Protein AF-A0A2V9SMD9-F1 (afdb_monomer_lite)

Sequence (164 aa):
MQVSSARNVAMTPPRCPTTEAPGPYFQKEFFHNGYIKSLKQLVHFYNTRDVKEFAFDVTSGHCPAGTIEKVNCWPKPEVPNNIDMTTGNLGLTDQEEDQIVKFLETLTDGFTRPYPNRDTFTGSCTTGGSAKTQGNESLIPTPPLPPCASAVCGVFPFPNPPIE

pLDDT: mean 82.46, std 15.77, range [32.62, 98.44]

Radius of gyration: 18.58 Å; chains: 1; bounding box: 40×51×49 Å

Structure (mmCIF, N/CA/C/O backbone):
data_AF-A0A2V9SMD9-F1
#
_entry.id   AF-A0A2V9SMD9-F1
#
loop_
_atom_site.group_PDB
_atom_site.id
_atom_site.type_symbol
_atom_site.label_atom_id
_atom_site.label_alt_id
_atom_site.label_comp_id
_atom_site.label_asym_id
_atom_site.label_entity_id
_atom_site.label_seq_id
_atom_site.pdbx_PDB_ins_code
_atom_site.Cartn_x
_atom_site.Cartn_y
_atom_site.Cartn_z
_atom_site.occupancy
_atom_site.B_iso_or_equiv
_atom_site.auth_seq_id
_atom_site.auth_comp_id
_atom_site.auth_asym_id
_atom_site.auth_atom_id
_atom_site.pdbx_PDB_model_num
ATOM 1 N N . MET A 1 1 ? 21.088 -5.254 6.967 1.00 36.34 1 MET A N 1
ATOM 2 C CA . MET A 1 1 ? 19.869 -4.631 6.414 1.00 36.34 1 MET A CA 1
ATOM 3 C C . MET A 1 1 ? 18.865 -4.560 7.553 1.00 36.34 1 MET A C 1
ATOM 5 O O . MET A 1 1 ? 18.557 -5.601 8.117 1.00 36.34 1 MET A O 1
ATOM 9 N N . GLN A 1 2 ? 18.479 -3.366 8.002 1.00 32.62 2 GLN A N 1
ATOM 10 C CA . GLN A 1 2 ? 17.516 -3.229 9.095 1.00 32.62 2 GLN A CA 1
ATOM 11 C C . GLN A 1 2 ? 16.135 -3.553 8.522 1.00 32.62 2 GLN A C 1
ATOM 13 O O . GLN A 1 2 ? 15.642 -2.831 7.660 1.00 32.62 2 GLN A O 1
ATOM 18 N N . VAL A 1 3 ? 15.552 -4.680 8.932 1.00 43.53 3 VAL A N 1
ATOM 19 C CA . VAL A 1 3 ? 14.161 -5.002 8.598 1.00 43.53 3 VAL A CA 1
ATOM 20 C C . VAL A 1 3 ? 13.313 -3.871 9.171 1.00 43.53 3 VAL A C 1
ATOM 22 O O . VAL A 1 3 ? 13.443 -3.550 10.354 1.00 43.53 3 VAL A O 1
ATOM 25 N N . SER A 1 4 ? 12.504 -3.217 8.335 1.00 53.28 4 SER A N 1
ATOM 26 C CA . SER A 1 4 ? 11.563 -2.202 8.807 1.00 53.28 4 SER A CA 1
ATOM 27 C C . SER A 1 4 ? 10.628 -2.879 9.807 1.00 53.28 4 SER A C 1
ATOM 29 O O . SER A 1 4 ? 9.820 -3.727 9.433 1.00 53.28 4 SER A O 1
ATOM 31 N N . SER A 1 5 ? 10.800 -2.600 11.099 1.00 61.97 5 SER A N 1
ATOM 32 C CA . SER A 1 5 ? 9.935 -3.172 12.122 1.00 61.97 5 SER A CA 1
ATOM 33 C C . SER A 1 5 ? 8.622 -2.404 12.117 1.00 61.97 5 SER A C 1
ATOM 35 O O . SER A 1 5 ? 8.635 -1.196 12.354 1.00 61.97 5 SER A O 1
ATOM 37 N N . ALA A 1 6 ? 7.496 -3.098 11.956 1.00 71.31 6 ALA A N 1
ATOM 38 C CA . ALA A 1 6 ? 6.158 -2.532 12.138 1.00 71.31 6 ALA A CA 1
ATOM 39 C C . ALA A 1 6 ? 5.822 -2.247 13.625 1.00 71.31 6 ALA A C 1
ATOM 41 O O . ALA A 1 6 ? 4.680 -2.362 14.056 1.00 71.31 6 ALA A O 1
ATOM 42 N N . ARG A 1 7 ? 6.821 -1.867 14.428 1.00 78.88 7 ARG A N 1
ATOM 43 C CA . ARG A 1 7 ? 6.658 -1.403 15.807 1.00 78.88 7 ARG A CA 1
ATOM 44 C C . ARG A 1 7 ? 6.450 0.105 15.801 1.00 78.88 7 ARG A C 1
ATOM 46 O O . ARG A 1 7 ? 7.076 0.803 15.005 1.00 78.88 7 ARG A O 1
ATOM 53 N N . ASN A 1 8 ? 5.619 0.618 16.708 1.00 79.06 8 ASN A N 1
ATOM 54 C CA . ASN A 1 8 ? 5.354 2.055 16.824 1.00 79.06 8 ASN A CA 1
ATOM 55 C C . ASN A 1 8 ? 4.765 2.678 15.543 1.00 79.06 8 ASN A C 1
ATOM 57 O O . ASN A 1 8 ? 4.898 3.878 15.267 1.00 79.06 8 ASN A O 1
ATOM 61 N N . VAL A 1 9 ? 4.072 1.852 14.756 1.00 81.50 9 VAL A N 1
ATOM 62 C CA . VAL A 1 9 ? 3.477 2.239 13.475 1.00 81.50 9 VAL A CA 1
ATOM 63 C C . VAL A 1 9 ? 2.273 3.148 13.627 1.00 81.50 9 VAL A C 1
ATOM 65 O O . VAL A 1 9 ? 2.089 3.984 12.755 1.00 81.50 9 VAL A O 1
ATOM 68 N N . ALA A 1 10 ? 1.571 3.136 14.759 1.00 80.25 10 ALA A N 1
ATOM 69 C CA . ALA A 1 10 ? 0.495 4.088 15.039 1.00 80.25 10 ALA A CA 1
ATOM 70 C C . ALA A 1 10 ? 0.945 5.284 15.902 1.00 80.25 10 ALA A C 1
ATOM 72 O O . ALA A 1 10 ? 0.111 6.012 16.426 1.00 80.25 10 ALA A O 1
ATOM 73 N N . MET A 1 11 ? 2.257 5.539 16.060 1.00 81.25 11 MET A N 1
ATOM 74 C CA . MET A 1 11 ? 2.699 6.800 16.681 1.00 81.25 11 MET A CA 1
ATOM 75 C C . MET A 1 11 ? 2.330 7.978 15.783 1.00 81.25 11 MET A C 1
ATOM 77 O O . MET A 1 11 ? 2.930 8.134 14.715 1.00 81.25 11 MET A O 1
ATOM 81 N N . THR A 1 12 ? 1.390 8.805 16.224 1.00 82.19 12 THR A N 1
ATOM 82 C CA . THR A 1 12 ? 0.925 9.976 15.484 1.00 82.19 12 THR A CA 1
ATOM 83 C C . THR A 1 12 ? 0.818 11.213 16.375 1.00 82.19 12 THR A C 1
ATOM 85 O O . THR A 1 12 ? 0.728 11.103 17.602 1.00 82.19 12 THR A O 1
ATOM 88 N N . PRO A 1 13 ? 0.831 12.421 15.784 1.00 81.25 13 PRO A N 1
ATOM 89 C CA . PRO A 1 13 ? 0.505 13.635 16.516 1.00 81.25 13 PRO A CA 1
ATOM 90 C C . PRO A 1 13 ? -0.940 13.618 17.048 1.00 81.25 13 PRO A C 1
ATOM 92 O O . PRO A 1 13 ? -1.826 13.124 16.353 1.00 81.25 13 PRO A O 1
ATOM 95 N N . PRO A 1 14 ? -1.241 14.267 18.191 1.00 79.25 14 PRO A N 1
ATOM 96 C CA . PRO A 1 14 ? -2.586 14.300 18.781 1.00 79.25 14 PRO A CA 1
ATOM 97 C C . PRO A 1 14 ? -3.687 14.820 17.850 1.00 79.25 14 PRO A C 1
ATOM 99 O O . PRO A 1 14 ? -4.848 14.452 17.994 1.00 79.25 14 PRO A O 1
ATOM 102 N N . ARG A 1 15 ? -3.332 15.685 16.891 1.00 82.19 15 ARG A N 1
ATOM 103 C CA . ARG A 1 15 ? -4.273 16.241 15.908 1.00 82.19 15 ARG A CA 1
ATOM 104 C C . ARG A 1 15 ? -4.697 15.226 14.842 1.00 82.19 15 ARG A C 1
ATOM 106 O O . ARG A 1 15 ? -5.749 15.414 14.243 1.00 82.19 15 ARG A O 1
ATOM 113 N N . CYS A 1 16 ? -3.904 14.176 14.626 1.00 86.75 16 CYS A N 1
ATOM 114 C CA . CYS A 1 16 ? -4.115 13.143 13.616 1.00 86.75 16 CYS A CA 1
ATOM 115 C C . CYS A 1 16 ? -4.097 11.772 14.314 1.00 86.75 16 CYS A C 1
ATOM 117 O O . CYS A 1 16 ? -3.053 11.127 14.368 1.00 86.75 16 CYS A O 1
ATOM 119 N N . PRO A 1 17 ? -5.208 11.329 14.922 1.00 83.44 17 PRO A N 1
ATOM 120 C CA . PRO A 1 17 ? -5.210 10.227 15.892 1.00 83.44 17 PRO A CA 1
ATOM 121 C C . PRO A 1 17 ? -4.933 8.835 15.300 1.00 83.44 17 PRO A C 1
ATOM 123 O O . PRO A 1 17 ? -4.862 7.865 16.045 1.00 83.44 17 PRO A O 1
ATOM 126 N N . THR A 1 18 ? -4.795 8.719 13.981 1.00 87.62 18 THR A N 1
ATOM 127 C CA . THR A 1 18 ? -4.532 7.463 13.274 1.00 87.62 18 THR A CA 1
ATOM 128 C C . THR A 1 18 ? -3.572 7.695 12.106 1.00 87.62 18 THR A C 1
ATOM 130 O O . THR A 1 18 ? -3.375 8.831 11.664 1.00 87.62 18 THR A O 1
ATOM 133 N N . THR A 1 19 ? -2.947 6.626 11.617 1.00 89.25 19 THR A N 1
ATOM 134 C CA . THR A 1 19 ? -2.192 6.615 10.356 1.00 89.25 19 THR A CA 1
ATOM 135 C C . THR A 1 19 ? -3.026 6.172 9.162 1.00 89.25 19 THR A C 1
ATOM 137 O O . THR A 1 19 ? -2.547 6.280 8.037 1.00 89.25 19 THR A O 1
ATOM 140 N N . GLU A 1 20 ? -4.251 5.698 9.389 1.00 91.81 20 GLU A N 1
ATOM 141 C CA . GLU A 1 20 ? -5.115 5.118 8.365 1.00 91.81 20 GLU A CA 1
ATOM 142 C C . GLU A 1 20 ? -6.306 6.042 8.048 1.00 91.81 20 GLU A C 1
ATOM 144 O O . GLU A 1 20 ? -6.996 6.550 8.935 1.00 91.81 20 GLU A O 1
ATOM 149 N N . ALA A 1 21 ? -6.590 6.230 6.760 1.00 92.25 21 ALA A N 1
ATOM 150 C CA . ALA A 1 21 ? -7.862 6.768 6.270 1.00 92.25 21 ALA A CA 1
ATOM 151 C C . ALA A 1 21 ? -9.062 5.890 6.719 1.00 92.25 21 ALA A C 1
ATOM 153 O O . ALA A 1 21 ? -8.885 4.692 6.950 1.00 92.25 21 ALA A O 1
ATOM 154 N N . PRO A 1 22 ? -10.306 6.417 6.810 1.00 89.94 22 PRO A N 1
ATOM 155 C CA . PRO A 1 22 ? -10.807 7.654 6.189 1.00 89.94 22 PRO A CA 1
ATOM 156 C C . PRO A 1 22 ? -10.856 8.897 7.095 1.00 89.94 22 PRO A C 1
ATOM 158 O O . PRO A 1 22 ? -11.161 9.988 6.608 1.00 89.94 22 PRO A O 1
ATOM 161 N N . GLY A 1 23 ? -10.609 8.756 8.402 1.00 87.19 23 GLY A N 1
ATOM 162 C CA . GLY A 1 23 ? -10.555 9.896 9.330 1.00 87.19 23 GLY A CA 1
ATOM 163 C C . GLY A 1 23 ? -9.362 10.822 9.047 1.00 87.19 23 GLY A C 1
ATOM 164 O O . GLY A 1 23 ? -8.563 10.518 8.174 1.00 87.19 23 GLY A O 1
ATOM 165 N N . PRO A 1 24 ? -9.193 11.952 9.754 1.00 89.31 24 PRO A N 1
ATOM 166 C CA . PRO A 1 24 ? -7.960 12.729 9.654 1.00 89.31 24 PRO A CA 1
ATOM 167 C C . PRO A 1 24 ? -6.766 11.883 10.114 1.00 89.31 24 PRO A C 1
ATOM 169 O O . PRO A 1 24 ? -6.722 11.449 11.268 1.00 89.31 24 PRO A O 1
ATOM 172 N N . TYR A 1 25 ? -5.798 11.669 9.227 1.00 90.19 25 TYR A N 1
ATOM 173 C CA . TYR A 1 25 ? -4.678 10.764 9.469 1.00 90.19 25 TYR A CA 1
ATOM 174 C C . TYR A 1 25 ? -3.316 11.433 9.275 1.00 90.19 25 TYR A C 1
ATOM 176 O O . TYR A 1 25 ? -3.159 12.425 8.555 1.00 90.19 25 TYR A O 1
ATOM 184 N N . PHE A 1 26 ? -2.312 10.890 9.960 1.00 89.75 26 PHE A N 1
ATOM 185 C CA . PHE A 1 26 ? -0.913 11.244 9.765 1.00 89.75 26 PHE A CA 1
ATOM 186 C C . PHE A 1 26 ? -0.306 10.310 8.718 1.00 89.75 26 PHE A C 1
ATOM 188 O O . PHE A 1 26 ? -0.139 9.117 8.970 1.00 89.75 26 PHE A O 1
ATOM 195 N N . GLN A 1 27 ? 0.020 10.853 7.545 1.00 89.50 27 GLN A N 1
ATOM 196 C CA . GLN A 1 27 ? 0.587 10.081 6.445 1.00 89.50 27 GLN A CA 1
ATOM 197 C C . GLN A 1 27 ? 1.965 9.522 6.832 1.00 89.50 27 GLN A C 1
ATOM 199 O O . GLN A 1 27 ? 2.941 10.263 6.938 1.00 89.50 27 GLN A O 1
ATOM 204 N N . LYS A 1 28 ? 2.042 8.201 7.020 1.00 87.62 28 LYS A N 1
ATOM 205 C CA . LYS A 1 28 ? 3.307 7.471 7.176 1.00 87.62 28 LYS A CA 1
ATOM 206 C C . LYS A 1 28 ? 3.770 6.862 5.864 1.00 87.62 28 LYS A C 1
ATOM 208 O O . LYS A 1 28 ? 3.005 6.730 4.914 1.00 87.62 28 LYS A O 1
ATOM 213 N N . GLU A 1 29 ? 5.036 6.486 5.829 1.00 88.88 29 GLU A N 1
ATOM 214 C CA . GLU A 1 29 ? 5.651 5.819 4.691 1.00 88.88 29 GLU A CA 1
ATOM 215 C C . GLU A 1 29 ? 6.335 4.544 5.178 1.00 88.88 29 GLU A C 1
ATOM 217 O O . GLU A 1 29 ? 6.985 4.539 6.226 1.00 88.88 29 GLU A O 1
ATOM 222 N N . PHE A 1 30 ? 6.157 3.458 4.431 1.00 89.19 30 PHE A N 1
ATOM 223 C CA . PHE A 1 30 ? 6.674 2.135 4.761 1.00 89.19 30 PHE A CA 1
ATOM 224 C C . PHE A 1 30 ? 7.544 1.585 3.624 1.00 89.19 30 PHE A C 1
ATOM 226 O O . PHE A 1 30 ? 7.521 2.087 2.499 1.00 89.19 30 PHE A O 1
ATOM 233 N N . PHE A 1 31 ? 8.292 0.520 3.932 1.00 89.31 31 PHE A N 1
ATOM 234 C CA . PHE A 1 31 ? 9.422 0.010 3.144 1.00 89.31 31 PHE A CA 1
ATOM 235 C C . PHE A 1 31 ? 10.594 0.994 3.034 1.00 89.31 31 PHE A C 1
ATOM 237 O O . PHE A 1 31 ? 10.540 2.128 3.498 1.00 89.31 31 PHE A O 1
ATOM 244 N N . HIS A 1 32 ? 11.705 0.519 2.469 1.00 87.62 32 HIS A N 1
ATOM 245 C CA . HIS A 1 32 ? 12.965 1.265 2.403 1.00 87.62 32 HIS A CA 1
ATOM 246 C C . HIS A 1 32 ? 12.894 2.509 1.499 1.00 87.62 32 HIS A C 1
ATOM 248 O O . HIS A 1 32 ? 13.728 3.398 1.626 1.00 87.62 32 HIS A O 1
ATOM 254 N N . ASN A 1 33 ? 11.910 2.565 0.599 1.00 88.00 33 ASN A N 1
ATOM 255 C CA . ASN A 1 33 ? 11.700 3.637 -0.374 1.00 88.00 33 ASN A CA 1
ATOM 256 C C . ASN A 1 33 ? 10.417 4.448 -0.112 1.00 88.00 33 ASN A C 1
ATOM 258 O O . ASN A 1 33 ? 10.039 5.276 -0.937 1.00 88.00 33 ASN A O 1
ATOM 262 N N . GLY A 1 34 ? 9.710 4.184 0.993 1.00 89.75 34 GLY A N 1
ATOM 263 C CA . GLY A 1 34 ? 8.468 4.879 1.328 1.00 89.75 34 GLY A CA 1
ATOM 264 C C . GLY A 1 34 ? 7.308 4.630 0.355 1.00 89.75 34 GLY A C 1
ATOM 265 O O . GLY A 1 34 ? 6.348 5.401 0.352 1.00 89.75 34 GLY A O 1
ATOM 266 N N . TYR A 1 35 ? 7.382 3.597 -0.494 1.00 90.75 35 TYR A N 1
ATOM 267 C CA . TYR A 1 35 ? 6.390 3.317 -1.538 1.00 90.75 35 TYR A CA 1
ATOM 268 C C . TYR A 1 35 ? 4.984 3.081 -0.972 1.00 90.75 35 TYR A C 1
ATOM 270 O O . TYR A 1 35 ? 3.989 3.567 -1.518 1.00 90.75 35 TYR A O 1
ATOM 278 N N . ILE A 1 36 ? 4.899 2.368 0.148 1.00 93.19 36 ILE A N 1
ATOM 279 C CA . ILE A 1 36 ? 3.639 2.045 0.814 1.00 93.19 36 ILE A CA 1
ATOM 280 C C . ILE A 1 36 ? 3.254 3.161 1.776 1.00 93.19 36 ILE A C 1
ATOM 282 O O . ILE A 1 36 ? 4.097 3.691 2.498 1.00 93.19 36 ILE A O 1
ATOM 286 N N . LYS A 1 37 ? 1.970 3.516 1.784 1.00 91.88 37 LYS A N 1
ATOM 287 C CA . LYS A 1 37 ? 1.461 4.711 2.459 1.00 91.88 37 LYS A CA 1
ATOM 288 C C . LYS A 1 37 ? 0.471 4.391 3.580 1.00 91.88 37 LYS A C 1
ATOM 290 O O . LYS A 1 37 ? 0.085 5.302 4.301 1.00 91.88 37 LYS A O 1
ATOM 295 N N . SER A 1 38 ? 0.092 3.131 3.770 1.00 93.50 38 SER A N 1
ATOM 296 C CA . SER A 1 38 ? -0.780 2.682 4.861 1.00 93.50 38 SER A CA 1
ATOM 297 C C . SER A 1 38 ? -0.400 1.281 5.339 1.00 93.50 38 SER A C 1
ATOM 299 O O . SER A 1 38 ? 0.213 0.503 4.598 1.00 93.50 38 SER A O 1
ATOM 301 N N . LEU A 1 39 ? -0.780 0.935 6.569 1.00 94.38 39 LEU A N 1
ATOM 302 C CA . LEU A 1 39 ? -0.644 -0.429 7.077 1.00 94.38 39 LEU A CA 1
ATOM 303 C C . LEU A 1 39 ? -1.504 -1.396 6.268 1.00 94.38 39 LEU A C 1
ATOM 305 O O . LEU A 1 39 ? -1.045 -2.501 5.980 1.00 94.38 39 LEU A O 1
ATOM 309 N N . LYS A 1 40 ? -2.698 -0.969 5.832 1.00 96.19 40 LYS A N 1
ATOM 310 C CA . LYS A 1 40 ? -3.545 -1.778 4.946 1.00 96.19 40 LYS A CA 1
ATOM 311 C C . LYS A 1 40 ? -2.806 -2.187 3.674 1.00 96.19 40 LYS A C 1
ATOM 313 O O . LYS A 1 40 ? -2.798 -3.363 3.334 1.00 96.19 40 LYS A O 1
ATOM 318 N N . GLN A 1 41 ? -2.125 -1.257 3.008 1.00 95.75 41 GLN A N 1
ATOM 319 C CA . GLN A 1 41 ? -1.320 -1.562 1.822 1.00 95.75 41 GLN A CA 1
ATOM 320 C C . GLN A 1 41 ? -0.114 -2.460 2.135 1.00 95.75 41 GLN A C 1
ATOM 322 O O . GLN A 1 41 ? 0.232 -3.314 1.324 1.00 95.75 41 GLN A O 1
ATOM 327 N N . LEU A 1 42 ? 0.523 -2.296 3.300 1.00 95.00 42 LEU A N 1
ATOM 328 C CA . LEU A 1 42 ? 1.656 -3.133 3.711 1.00 95.00 42 LEU A CA 1
ATOM 329 C C . LEU A 1 42 ? 1.232 -4.589 3.918 1.00 95.00 42 LEU A C 1
ATOM 331 O O . LEU A 1 42 ? 1.899 -5.500 3.431 1.00 95.00 42 LEU A O 1
ATOM 335 N N . VAL A 1 43 ? 0.1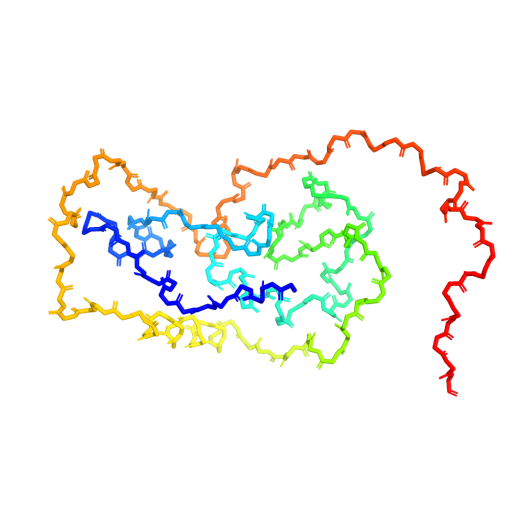21 -4.806 4.624 1.00 96.06 43 VAL A N 1
ATOM 336 C CA . VAL A 1 43 ? -0.448 -6.142 4.839 1.00 96.06 43 VAL A CA 1
ATOM 337 C C . VAL A 1 43 ? -0.915 -6.728 3.507 1.00 96.06 43 VAL A C 1
ATOM 339 O O . VAL A 1 43 ? -0.573 -7.865 3.182 1.00 96.06 43 VAL A O 1
ATOM 342 N N . HIS A 1 44 ? -1.614 -5.927 2.700 1.00 97.62 44 HIS A N 1
ATOM 343 C CA . HIS A 1 44 ? -2.121 -6.345 1.398 1.00 97.62 44 HIS A CA 1
ATOM 344 C C . HIS A 1 44 ? -1.005 -6.748 0.426 1.00 97.62 44 HIS A C 1
ATOM 346 O O . HIS A 1 44 ? -1.162 -7.711 -0.326 1.00 97.62 44 HIS A O 1
ATOM 352 N N . PHE A 1 45 ? 0.147 -6.068 0.475 1.00 96.44 45 PHE A N 1
ATOM 353 C CA . PHE A 1 45 ? 1.332 -6.445 -0.291 1.00 96.44 45 PHE A CA 1
ATOM 354 C C . PHE A 1 45 ? 1.760 -7.875 0.032 1.00 96.44 45 PHE A C 1
ATOM 356 O O . PHE A 1 45 ? 1.809 -8.701 -0.867 1.00 96.44 45 PHE A O 1
ATOM 363 N N . TYR A 1 46 ? 1.995 -8.223 1.299 1.00 96.25 46 TYR A N 1
ATOM 364 C CA . TYR A 1 46 ? 2.363 -9.604 1.633 1.00 96.25 46 TYR A CA 1
ATOM 365 C C . TYR A 1 46 ? 1.245 -10.603 1.322 1.00 96.25 46 TYR A C 1
ATOM 367 O O . TYR A 1 46 ? 1.533 -11.720 0.905 1.00 96.25 46 TYR A O 1
ATOM 375 N N . ASN A 1 47 ? -0.022 -10.209 1.455 1.00 97.81 47 ASN A N 1
ATOM 376 C CA . ASN A 1 47 ? -1.133 -11.087 1.109 1.00 97.81 47 ASN A CA 1
ATOM 377 C C . ASN A 1 47 ? -1.178 -11.425 -0.392 1.00 97.81 47 ASN A C 1
ATOM 379 O O . ASN A 1 47 ? -1.494 -12.557 -0.741 1.00 97.81 47 ASN A O 1
ATOM 383 N N . THR A 1 48 ? -0.836 -10.480 -1.278 1.00 97.25 48 THR A N 1
ATOM 384 C CA . THR A 1 48 ? -1.128 -10.594 -2.722 1.00 97.25 48 THR A CA 1
ATOM 385 C C . THR A 1 48 ? 0.071 -10.475 -3.665 1.00 97.25 48 THR A C 1
ATOM 387 O O . THR A 1 48 ? -0.086 -10.730 -4.854 1.00 97.25 48 THR A O 1
ATOM 390 N N . ARG A 1 49 ? 1.275 -10.139 -3.181 1.00 94.31 49 ARG A N 1
ATOM 391 C CA . ARG A 1 49 ? 2.488 -9.956 -4.010 1.00 94.31 49 ARG A CA 1
ATOM 392 C C . ARG A 1 49 ? 2.766 -11.144 -4.936 1.00 94.31 49 ARG A C 1
ATOM 394 O O . ARG A 1 49 ? 3.141 -10.936 -6.083 1.00 94.31 49 ARG A O 1
ATOM 401 N N . ASP A 1 50 ? 2.552 -12.363 -4.440 1.00 93.44 50 ASP A N 1
ATOM 402 C CA . ASP A 1 50 ? 2.845 -13.610 -5.165 1.00 93.44 50 ASP A CA 1
ATOM 403 C C . ASP A 1 50 ? 1.597 -14.215 -5.843 1.00 93.44 50 ASP A C 1
ATOM 405 O O . ASP A 1 50 ? 1.610 -15.361 -6.296 1.00 93.44 50 ASP A O 1
ATOM 409 N N . VAL A 1 51 ? 0.506 -13.446 -5.928 1.00 96.06 51 VAL A N 1
ATOM 410 C CA . VAL A 1 51 ? -0.710 -13.796 -6.673 1.00 96.06 51 VAL A CA 1
ATOM 411 C C . VAL A 1 51 ? -0.558 -13.285 -8.105 1.00 96.06 51 VAL A C 1
ATOM 413 O O . VAL A 1 51 ? -0.385 -12.086 -8.333 1.00 96.06 51 VAL A O 1
ATOM 416 N N . LYS A 1 52 ? -0.614 -14.191 -9.090 1.00 93.44 52 LYS A N 1
ATOM 417 C CA . LYS A 1 52 ? -0.305 -13.882 -10.501 1.00 93.44 52 LYS A CA 1
ATOM 418 C C . LYS A 1 52 ? -1.180 -12.768 -11.069 1.00 93.44 52 LYS A C 1
ATOM 420 O O . LYS A 1 52 ? -0.705 -11.969 -11.864 1.00 93.44 52 LYS A O 1
ATOM 425 N N . GLU A 1 53 ? -2.433 -12.698 -10.638 1.00 95.62 53 GLU A N 1
ATOM 426 C CA . GLU A 1 53 ? -3.422 -11.711 -11.072 1.00 95.62 53 GLU A CA 1
ATOM 427 C C . GLU A 1 53 ? -3.073 -10.278 -10.641 1.00 95.62 53 GLU A C 1
ATOM 429 O O . GLU A 1 53 ? -3.590 -9.326 -11.220 1.00 95.62 53 GLU A O 1
ATOM 434 N N . PHE A 1 54 ? -2.205 -10.118 -9.639 1.00 96.06 54 PHE A N 1
ATOM 435 C CA . PHE A 1 54 ? -1.796 -8.819 -9.116 1.00 96.06 54 PHE A CA 1
ATOM 436 C C . PHE A 1 54 ? -0.424 -8.385 -9.644 1.00 96.06 54 PHE A C 1
ATOM 438 O O . PHE A 1 54 ? -0.070 -7.221 -9.477 1.00 96.06 54 PHE A O 1
ATOM 445 N N . ALA A 1 55 ? 0.359 -9.275 -10.258 1.00 94.44 55 ALA A N 1
ATOM 446 C CA . ALA A 1 55 ? 1.717 -8.986 -10.712 1.00 94.44 55 ALA A CA 1
ATOM 447 C C . ALA A 1 55 ? 1.736 -8.492 -12.168 1.00 94.44 55 ALA A C 1
ATOM 449 O O . ALA A 1 55 ? 1.296 -9.193 -13.079 1.00 94.44 55 ALA A O 1
ATOM 450 N N . PHE A 1 56 ? 2.302 -7.305 -12.403 1.00 94.62 56 PHE A N 1
ATOM 451 C CA . PHE A 1 56 ? 2.388 -6.695 -13.732 1.00 94.62 56 PHE A CA 1
ATOM 452 C C . PHE A 1 56 ? 3.840 -6.358 -14.096 1.00 94.62 56 PHE A C 1
ATOM 454 O O . PHE A 1 56 ? 4.574 -5.787 -13.290 1.00 94.62 56 PHE A O 1
ATOM 461 N N . ASP A 1 57 ? 4.252 -6.641 -15.339 1.00 92.94 57 ASP A N 1
ATOM 462 C CA . ASP A 1 57 ? 5.562 -6.226 -15.879 1.00 92.94 57 ASP A CA 1
ATOM 463 C C . ASP A 1 57 ? 5.547 -4.746 -16.299 1.00 92.94 57 ASP A C 1
ATOM 465 O O . ASP A 1 57 ? 5.717 -4.376 -17.459 1.00 92.94 57 ASP A O 1
ATOM 469 N N . VAL A 1 58 ? 5.286 -3.883 -15.322 1.00 91.88 58 VAL A N 1
ATOM 470 C CA . VAL A 1 58 ? 5.265 -2.424 -15.455 1.00 91.88 58 VAL A CA 1
ATOM 471 C C . VAL A 1 58 ? 6.077 -1.804 -14.329 1.00 91.88 58 VAL A C 1
ATOM 473 O O . VAL A 1 58 ? 6.365 -2.447 -13.320 1.00 91.88 58 VAL A O 1
ATOM 476 N N . THR A 1 59 ? 6.465 -0.548 -14.498 1.00 91.00 59 THR A N 1
ATOM 477 C CA . THR A 1 59 ? 7.084 0.247 -13.436 1.00 91.00 59 THR A CA 1
ATOM 478 C C . THR A 1 59 ? 6.022 1.029 -12.654 1.00 91.00 59 THR A C 1
ATOM 480 O O . THR A 1 59 ? 4.877 1.155 -13.091 1.00 91.00 59 THR A O 1
ATOM 483 N N . SER A 1 60 ? 6.393 1.553 -11.483 1.00 90.44 60 SER A N 1
ATOM 484 C CA . SER A 1 60 ? 5.519 2.401 -10.656 1.00 90.44 60 SER A CA 1
ATOM 485 C C . SER A 1 60 ? 4.936 3.556 -11.480 1.00 90.44 60 SER A C 1
ATOM 487 O O . SER A 1 60 ? 5.638 4.173 -12.290 1.00 90.44 60 SER A O 1
ATOM 489 N N . GLY A 1 61 ? 3.648 3.836 -11.292 1.00 90.50 61 GLY A N 1
ATOM 490 C CA . GLY A 1 61 ? 2.871 4.829 -12.035 1.00 90.50 61 GLY A CA 1
ATOM 491 C C . GLY A 1 61 ? 2.372 4.377 -13.412 1.00 90.50 61 GLY A C 1
ATOM 492 O O . GLY A 1 61 ? 1.722 5.167 -14.093 1.00 90.50 61 GLY A O 1
ATOM 493 N N . HIS A 1 62 ? 2.651 3.138 -13.834 1.00 92.00 62 HIS A N 1
ATOM 494 C CA . HIS A 1 62 ? 2.309 2.626 -15.171 1.00 92.00 62 HIS A CA 1
ATOM 495 C C . HIS A 1 62 ? 1.395 1.391 -15.137 1.00 92.00 62 HIS A C 1
ATOM 497 O O . HIS A 1 62 ? 1.359 0.611 -16.089 1.00 92.00 62 HIS A O 1
ATOM 503 N N . CYS A 1 63 ? 0.647 1.203 -14.047 1.00 93.44 63 CYS A N 1
ATOM 504 C CA . CYS A 1 63 ? -0.370 0.159 -13.951 1.00 93.44 63 CYS A CA 1
ATOM 505 C C . CYS A 1 63 ? -1.414 0.258 -15.086 1.00 93.44 63 CYS A C 1
ATOM 507 O O . CYS A 1 63 ? -1.808 1.368 -15.459 1.00 93.44 63 CYS A O 1
ATOM 509 N N . PRO A 1 64 ? -1.884 -0.875 -15.651 1.00 95.12 64 PRO A N 1
ATOM 510 C CA . PRO A 1 64 ? -2.843 -0.863 -16.754 1.00 95.12 64 PRO A CA 1
ATOM 511 C C . PRO A 1 64 ? -4.157 -0.155 -16.417 1.00 95.12 64 PRO A C 1
ATOM 513 O O . PRO A 1 64 ? -4.614 -0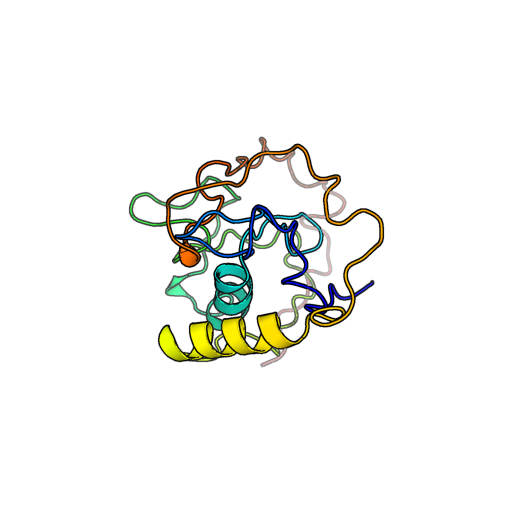.150 -15.270 1.00 95.12 64 PRO A O 1
ATOM 516 N N . ALA A 1 65 ? -4.821 0.381 -17.443 1.00 94.19 65 ALA A N 1
ATOM 517 C CA . ALA A 1 65 ? -6.138 0.989 -17.288 1.00 94.19 65 ALA A CA 1
ATOM 518 C C . ALA A 1 65 ? -7.140 0.001 -16.658 1.00 94.19 65 ALA A C 1
ATOM 520 O O . ALA A 1 65 ? -7.212 -1.162 -17.049 1.00 94.19 65 ALA A O 1
ATOM 521 N N . GLY A 1 66 ? -7.918 0.475 -15.680 1.00 93.12 66 GLY A N 1
ATOM 522 C CA . GLY A 1 66 ? -8.861 -0.353 -14.915 1.00 93.12 66 GLY A CA 1
ATOM 523 C C . GLY A 1 66 ? -8.253 -1.046 -13.691 1.00 93.12 66 GLY A C 1
ATOM 524 O O . GLY A 1 66 ? -8.991 -1.632 -12.900 1.00 93.12 66 GLY A O 1
ATOM 525 N N . THR A 1 67 ? -6.938 -0.938 -13.492 1.00 95.44 67 THR A N 1
ATOM 526 C CA . THR A 1 67 ? -6.269 -1.347 -12.252 1.00 95.44 67 THR A CA 1
ATOM 527 C C . THR A 1 67 ? -5.896 -0.133 -11.404 1.00 95.44 67 THR A C 1
ATOM 529 O O . THR A 1 67 ? -5.854 1.003 -11.877 1.00 95.44 67 THR A O 1
ATOM 532 N N . ILE A 1 68 ? -5.663 -0.378 -10.122 1.00 95.00 68 ILE A N 1
ATOM 533 C CA . ILE A 1 68 ? -5.254 0.592 -9.121 1.00 95.00 68 ILE A CA 1
ATOM 534 C C . ILE A 1 68 ? -3.976 0.046 -8.488 1.00 95.00 68 ILE A C 1
ATOM 536 O O . ILE A 1 68 ? -3.959 -1.031 -7.880 1.00 95.00 68 ILE A O 1
ATOM 540 N N . GLU A 1 69 ? -2.895 0.805 -8.633 1.00 95.00 69 GLU A N 1
ATOM 541 C CA . GLU A 1 69 ? -1.605 0.467 -8.041 1.00 95.00 69 GLU A CA 1
ATOM 542 C C . GLU A 1 69 ? -1.737 0.283 -6.522 1.00 95.00 69 GLU A C 1
ATOM 544 O O . GLU A 1 69 ? -2.483 1.008 -5.861 1.00 95.00 69 GLU A O 1
ATOM 549 N N . LYS A 1 70 ? -1.037 -0.709 -5.965 1.00 94.75 70 LYS A N 1
ATOM 550 C CA . LYS A 1 70 ? -1.098 -1.114 -4.544 1.00 94.75 70 LYS A CA 1
ATOM 551 C C . LYS A 1 70 ? -2.405 -1.756 -4.071 1.00 94.75 70 LYS A C 1
ATOM 553 O O . LYS A 1 70 ? -2.534 -2.073 -2.891 1.00 94.75 70 LYS A O 1
ATOM 558 N N . VAL A 1 71 ? -3.369 -1.948 -4.972 1.00 95.50 71 VAL A N 1
ATOM 559 C CA . VAL A 1 71 ? -4.696 -2.510 -4.665 1.00 95.50 71 VAL A CA 1
ATOM 560 C C . VAL A 1 71 ? -4.971 -3.765 -5.476 1.00 95.50 71 VAL A C 1
ATOM 562 O O . VAL A 1 71 ? -5.457 -4.745 -4.936 1.00 95.50 71 VAL A O 1
ATOM 565 N N . ASN A 1 72 ? -4.731 -3.726 -6.779 1.00 96.56 72 ASN A N 1
ATOM 566 C CA . ASN A 1 72 ? -4.840 -4.893 -7.656 1.00 96.56 72 ASN A CA 1
ATOM 567 C C . ASN A 1 72 ? -3.805 -4.854 -8.785 1.00 96.56 72 ASN A C 1
ATOM 569 O O . ASN A 1 72 ? -3.952 -5.554 -9.777 1.00 96.56 72 ASN A O 1
ATOM 573 N N . CYS A 1 73 ? -2.782 -4.013 -8.633 1.00 96.31 73 CYS A N 1
ATOM 574 C CA . CYS A 1 73 ? -1.623 -3.951 -9.502 1.00 96.31 73 CYS A CA 1
ATOM 575 C C . CYS A 1 73 ? -0.368 -3.696 -8.665 1.00 96.31 73 CYS A C 1
ATOM 577 O O . CYS A 1 73 ? -0.231 -2.655 -8.013 1.00 96.31 73 CYS A O 1
ATOM 579 N N . TRP A 1 74 ? 0.540 -4.663 -8.694 1.00 96.06 74 TRP A N 1
ATOM 580 C CA . TRP A 1 74 ? 1.900 -4.573 -8.196 1.00 96.06 74 TRP A CA 1
ATOM 581 C C . TRP A 1 74 ? 2.843 -4.442 -9.394 1.00 96.06 74 TRP A C 1
ATOM 583 O O . TRP A 1 74 ? 2.922 -5.365 -10.213 1.00 96.06 74 TRP A O 1
ATOM 593 N N . PRO A 1 75 ? 3.553 -3.306 -9.512 1.00 94.25 75 PRO A N 1
ATOM 594 C CA . PRO A 1 75 ? 4.645 -3.162 -10.459 1.00 94.25 75 PRO A CA 1
ATOM 595 C C . PRO A 1 75 ? 5.733 -4.205 -10.210 1.00 94.25 75 PRO A C 1
ATOM 597 O O . PRO A 1 75 ? 5.865 -4.749 -9.108 1.00 94.25 75 PRO A O 1
ATOM 600 N N . LYS A 1 76 ? 6.562 -4.442 -11.223 1.00 92.38 76 LYS A N 1
ATOM 601 C CA . LYS A 1 76 ? 7.67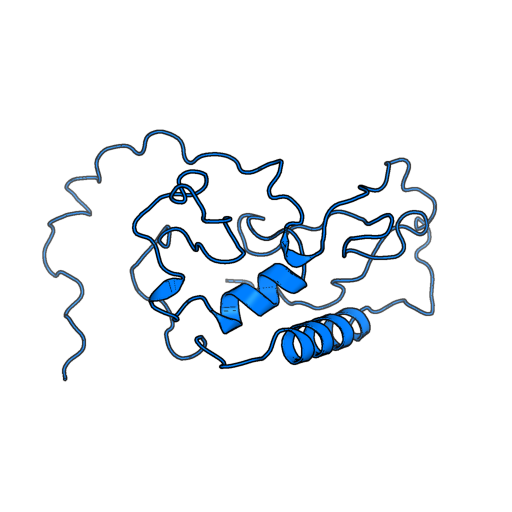9 -5.374 -11.106 1.00 92.38 76 LYS A CA 1
ATOM 602 C C . LYS A 1 76 ? 8.682 -4.919 -10.039 1.00 92.38 76 LYS A C 1
ATOM 604 O O . LYS A 1 76 ? 8.870 -3.714 -9.842 1.00 92.38 76 LYS A O 1
ATOM 609 N N . PRO A 1 77 ? 9.367 -5.861 -9.376 1.00 90.44 77 PRO A N 1
ATOM 610 C CA . PRO A 1 77 ? 10.411 -5.532 -8.417 1.00 90.44 77 PRO A CA 1
ATOM 611 C C . PRO A 1 77 ? 11.549 -4.755 -9.090 1.00 90.44 77 PRO A C 1
ATOM 613 O O . PRO A 1 77 ? 11.946 -5.062 -10.213 1.00 90.44 77 PRO A O 1
ATOM 616 N N . GLU A 1 78 ? 12.110 -3.780 -8.373 1.00 88.06 78 GLU A N 1
ATOM 617 C CA . GLU A 1 78 ? 13.289 -3.028 -8.828 1.00 88.06 78 GLU A CA 1
ATOM 618 C C . GLU A 1 78 ? 14.499 -3.951 -9.029 1.00 88.06 78 GLU A C 1
ATOM 620 O O . GLU A 1 78 ? 15.225 -3.832 -10.015 1.00 88.06 78 GLU A O 1
ATOM 625 N N . VAL A 1 79 ? 14.676 -4.914 -8.118 1.00 85.94 79 VAL A N 1
ATOM 626 C CA . VAL A 1 79 ? 15.719 -5.941 -8.181 1.00 85.94 79 VAL A CA 1
ATOM 627 C C . VAL A 1 79 ? 15.048 -7.318 -8.160 1.00 85.94 79 VAL A C 1
ATOM 629 O O . VAL A 1 79 ? 14.596 -7.752 -7.100 1.00 85.94 79 VAL A O 1
ATOM 632 N N . PRO A 1 80 ? 14.954 -8.019 -9.305 1.00 85.19 80 PRO A N 1
ATOM 633 C CA . PRO A 1 80 ? 14.287 -9.321 -9.385 1.00 85.19 80 PRO A CA 1
ATOM 634 C C . PRO A 1 80 ? 15.123 -10.477 -8.813 1.00 85.19 80 PRO A C 1
ATOM 636 O O . PRO A 1 80 ? 14.613 -11.572 -8.590 1.00 85.19 80 PRO A O 1
ATOM 639 N N . ASN A 1 81 ? 16.421 -10.267 -8.592 1.00 85.19 81 ASN A N 1
ATOM 640 C CA . ASN A 1 81 ? 17.321 -11.286 -8.064 1.00 85.19 81 ASN A CA 1
ATOM 641 C C . ASN A 1 81 ? 17.099 -11.509 -6.560 1.00 85.19 81 ASN A C 1
ATOM 643 O O . ASN A 1 81 ? 16.967 -10.551 -5.803 1.00 85.19 81 ASN A O 1
ATOM 647 N N . ASN A 1 82 ? 17.177 -12.769 -6.118 1.00 86.44 82 ASN A N 1
ATOM 648 C CA . ASN A 1 82 ? 17.148 -13.165 -4.701 1.00 86.44 82 ASN A CA 1
ATOM 649 C C . ASN A 1 82 ? 15.884 -12.729 -3.938 1.00 86.44 82 ASN A C 1
ATOM 651 O O . ASN A 1 82 ? 15.952 -12.445 -2.741 1.00 86.44 82 ASN A O 1
ATOM 655 N N . ILE A 1 83 ? 14.736 -12.668 -4.617 1.00 87.38 83 ILE A N 1
ATOM 656 C CA . ILE A 1 83 ? 13.453 -12.431 -3.951 1.00 87.38 83 ILE A CA 1
ATOM 657 C C . ILE A 1 83 ? 13.121 -13.642 -3.081 1.00 87.38 83 ILE A C 1
ATOM 659 O O . ILE A 1 83 ? 13.128 -14.782 -3.546 1.00 87.38 83 ILE A O 1
ATOM 663 N N . ASP A 1 84 ? 12.821 -13.381 -1.814 1.00 88.94 84 ASP A N 1
ATOM 664 C CA . ASP A 1 84 ? 12.318 -14.396 -0.901 1.00 88.94 84 ASP A CA 1
ATOM 665 C C . ASP A 1 84 ? 10.864 -14.750 -1.240 1.00 88.94 84 ASP A C 1
ATOM 667 O O . ASP A 1 84 ? 9.971 -13.907 -1.129 1.00 88.94 84 ASP A O 1
ATOM 671 N N . MET A 1 85 ? 10.641 -16.009 -1.612 1.00 87.44 85 MET A N 1
ATOM 672 C CA . MET A 1 85 ? 9.328 -16.573 -1.944 1.00 87.44 85 MET A CA 1
ATOM 673 C C . MET A 1 85 ? 8.748 -17.424 -0.802 1.00 87.44 85 MET A C 1
ATOM 675 O O . MET A 1 85 ? 7.776 -18.146 -1.008 1.00 87.44 85 MET A O 1
ATOM 679 N N . THR A 1 86 ? 9.339 -17.384 0.400 1.00 89.31 86 THR A N 1
ATOM 680 C CA . THR A 1 86 ? 8.801 -18.103 1.571 1.00 89.31 86 THR A CA 1
ATOM 681 C C . THR A 1 86 ? 7.601 -17.402 2.213 1.00 89.31 86 THR A C 1
ATOM 683 O O . THR A 1 86 ? 6.845 -18.036 2.945 1.00 89.31 86 THR A O 1
ATOM 686 N N . THR A 1 87 ? 7.408 -16.109 1.935 1.00 88.00 87 THR A N 1
ATOM 687 C CA . THR A 1 87 ? 6.278 -15.303 2.416 1.00 88.00 87 THR A CA 1
ATOM 688 C C . THR A 1 87 ? 5.591 -14.623 1.243 1.00 88.00 87 THR A C 1
ATOM 690 O O . THR A 1 87 ? 6.252 -13.917 0.495 1.00 88.00 87 THR A O 1
ATOM 693 N N . GLY A 1 88 ? 4.273 -14.757 1.133 1.00 91.56 88 GLY A N 1
ATOM 694 C CA . GLY A 1 88 ? 3.481 -14.204 0.036 1.00 91.56 88 GLY A CA 1
ATOM 695 C C . GLY A 1 88 ? 2.226 -15.045 -0.189 1.00 91.56 88 GLY A C 1
ATOM 696 O O . GLY A 1 88 ? 2.158 -16.157 0.330 1.00 91.56 88 GLY A O 1
ATOM 697 N N . ASN A 1 89 ? 1.246 -14.537 -0.947 1.00 95.56 89 ASN A N 1
ATOM 698 C CA . ASN A 1 89 ? 0.018 -15.274 -1.293 1.00 95.56 89 ASN A CA 1
ATOM 699 C C . ASN A 1 89 ? -0.641 -15.932 -0.061 1.00 95.56 89 ASN A C 1
ATOM 701 O O . ASN A 1 89 ? -0.794 -17.151 0.021 1.00 95.56 89 ASN A O 1
ATOM 705 N N . LEU A 1 90 ? -0.961 -15.114 0.943 1.00 96.00 90 LEU A N 1
ATOM 706 C CA . LEU A 1 90 ? -1.365 -15.599 2.268 1.00 96.00 90 LEU A CA 1
ATOM 707 C C . LEU A 1 90 ? -2.829 -16.065 2.321 1.00 96.00 90 LEU A C 1
ATOM 709 O O . LEU A 1 90 ? -3.234 -16.680 3.304 1.00 96.00 90 LEU A O 1
ATOM 713 N N . GLY A 1 91 ? -3.623 -15.780 1.282 1.00 96.25 91 GLY A N 1
ATOM 714 C CA . GLY A 1 91 ? -5.029 -16.183 1.194 1.00 96.25 91 GLY A CA 1
ATOM 715 C C . GLY A 1 91 ? -5.951 -15.472 2.187 1.00 96.25 91 GLY A C 1
ATOM 716 O O . GLY A 1 91 ? -7.044 -15.965 2.453 1.00 96.25 91 GLY A O 1
ATOM 717 N N . LEU A 1 92 ? -5.522 -14.333 2.737 1.00 97.94 92 LEU A N 1
ATOM 718 C CA . LEU A 1 92 ? -6.298 -13.570 3.709 1.00 97.94 92 LEU A CA 1
ATOM 719 C C . LEU A 1 92 ? -7.457 -12.850 3.026 1.00 97.94 92 LEU A C 1
ATOM 721 O O . LEU A 1 92 ? -7.317 -12.269 1.944 1.00 97.94 92 LEU A O 1
ATOM 725 N N . THR A 1 93 ? -8.593 -12.834 3.707 1.00 98.06 93 THR A N 1
ATOM 726 C CA . THR A 1 93 ? -9.731 -11.983 3.374 1.00 98.06 93 THR A CA 1
ATOM 727 C C . THR A 1 93 ? -9.455 -10.523 3.743 1.00 98.06 93 THR A C 1
ATOM 729 O O . THR A 1 93 ? -8.626 -10.221 4.601 1.00 98.06 93 THR A O 1
ATOM 732 N N . ASP A 1 94 ? -10.205 -9.594 3.144 1.00 96.81 94 ASP A N 1
ATOM 733 C CA . ASP A 1 94 ? -10.111 -8.159 3.459 1.00 96.81 94 ASP A CA 1
ATOM 734 C C . ASP A 1 94 ? -10.320 -7.879 4.962 1.00 96.81 94 ASP A C 1
ATOM 736 O O . ASP A 1 94 ? -9.626 -7.050 5.549 1.00 96.81 94 ASP A O 1
ATOM 740 N N . GLN A 1 95 ? -11.209 -8.647 5.604 1.00 97.94 95 GLN A N 1
ATOM 741 C CA . GLN A 1 95 ? -11.473 -8.564 7.039 1.00 97.94 95 GLN A CA 1
ATOM 742 C C . GLN A 1 95 ? -10.285 -9.036 7.891 1.00 97.94 95 GLN A C 1
ATOM 744 O O . GLN A 1 95 ? -9.995 -8.425 8.920 1.00 97.94 95 GLN A O 1
ATOM 749 N N . GLU A 1 96 ? -9.607 -10.116 7.503 1.00 98.44 96 GLU A N 1
ATOM 750 C CA . GLU A 1 96 ? -8.428 -10.616 8.223 1.00 98.44 96 GLU A CA 1
ATOM 751 C C . GLU A 1 96 ? -7.247 -9.655 8.086 1.00 98.44 96 GLU A C 1
ATOM 753 O O . GLU A 1 96 ? -6.543 -9.397 9.063 1.00 98.44 96 GLU A O 1
ATOM 758 N N . GLU A 1 97 ? -7.068 -9.046 6.910 1.00 97.94 97 GLU A N 1
ATOM 759 C CA . GLU A 1 97 ? -6.090 -7.971 6.740 1.00 97.94 97 GLU A CA 1
ATOM 760 C C . GLU A 1 97 ? -6.373 -6.807 7.703 1.00 97.94 97 GLU A C 1
ATOM 762 O O . GLU A 1 97 ? -5.463 -6.338 8.386 1.00 97.94 97 GLU A O 1
ATOM 767 N N . ASP A 1 98 ? -7.633 -6.377 7.826 1.00 96.56 98 ASP A N 1
ATOM 768 C CA . ASP A 1 98 ? -8.026 -5.305 8.749 1.00 96.56 98 ASP A CA 1
ATOM 769 C C . ASP A 1 98 ? -7.798 -5.687 10.221 1.00 96.56 98 ASP A C 1
ATOM 771 O O . ASP A 1 98 ? -7.458 -4.837 11.050 1.00 96.56 98 ASP A O 1
ATOM 775 N N . GLN A 1 99 ? -7.963 -6.965 10.575 1.00 97.69 99 GLN A N 1
ATOM 776 C CA . GLN A 1 99 ? -7.642 -7.469 11.912 1.00 97.69 99 GLN A CA 1
ATOM 777 C C . GLN A 1 99 ? -6.136 -7.414 12.194 1.00 97.69 99 GLN A C 1
ATOM 779 O O . GLN A 1 99 ? -5.744 -7.023 13.296 1.00 97.69 99 GLN A O 1
ATOM 784 N N . ILE A 1 100 ? -5.293 -7.741 11.210 1.00 95.75 100 ILE A N 1
ATOM 785 C CA . ILE A 1 100 ? -3.835 -7.601 11.326 1.00 95.75 100 ILE A CA 1
ATOM 786 C C . ILE A 1 100 ? -3.453 -6.128 11.467 1.00 95.75 100 ILE A C 1
ATOM 788 O O . ILE A 1 100 ? -2.649 -5.803 12.338 1.00 95.75 100 ILE A O 1
ATOM 792 N N . VAL A 1 101 ? -4.045 -5.229 10.674 1.00 94.19 101 VAL A N 1
ATOM 793 C CA . VAL A 1 101 ? -3.811 -3.779 10.798 1.00 94.19 101 VAL A CA 1
ATOM 794 C C . VAL A 1 101 ? -4.120 -3.313 12.220 1.00 94.19 101 VAL A C 1
ATOM 796 O O . VAL A 1 101 ? -3.246 -2.744 12.872 1.00 94.19 101 VAL A O 1
ATOM 799 N N . LYS A 1 102 ? -5.301 -3.652 12.754 1.00 92.88 102 LYS A N 1
ATOM 800 C CA . LYS A 1 102 ? -5.674 -3.324 14.140 1.00 92.88 102 LYS A CA 1
ATOM 801 C C . LYS A 1 102 ? -4.689 -3.890 15.156 1.00 92.88 102 LYS A C 1
ATOM 803 O O . LYS A 1 102 ? -4.335 -3.202 16.108 1.00 92.88 102 LYS A O 1
ATOM 808 N N . PHE A 1 103 ? -4.233 -5.129 14.968 1.00 92.94 103 PHE A N 1
ATOM 809 C CA . PHE A 1 103 ? -3.221 -5.728 15.834 1.00 92.94 103 PHE A CA 1
ATOM 810 C C . PHE A 1 103 ? -1.903 -4.939 15.796 1.00 92.94 103 PHE A C 1
ATOM 812 O O . PHE A 1 103 ? -1.365 -4.612 16.853 1.00 92.94 103 PHE A O 1
ATOM 819 N N . LEU A 1 104 ? -1.408 -4.575 14.609 1.00 91.88 104 LEU A N 1
ATOM 820 C CA . LEU A 1 104 ? -0.179 -3.791 14.443 1.00 91.88 104 LEU A CA 1
AT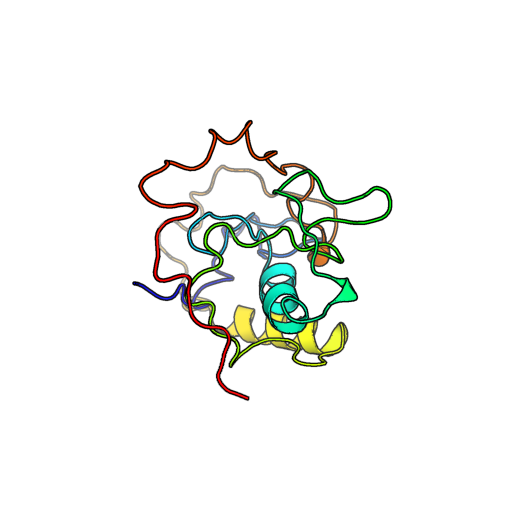OM 821 C C . LEU A 1 104 ? -0.278 -2.404 15.089 1.00 91.88 104 LEU A C 1
ATOM 823 O O . LEU A 1 104 ? 0.688 -1.942 15.697 1.00 91.88 104 LEU A O 1
ATOM 827 N N . GLU A 1 105 ? -1.444 -1.758 15.028 1.00 87.81 105 GLU A N 1
ATOM 828 C CA . GLU A 1 105 ? -1.681 -0.481 15.710 1.00 87.81 105 GLU A CA 1
ATOM 829 C C . GLU A 1 105 ? -1.501 -0.599 17.234 1.00 87.81 105 GLU A C 1
ATOM 831 O O . GLU A 1 105 ? -0.969 0.325 17.859 1.00 87.81 105 GLU A O 1
ATOM 836 N N . THR A 1 106 ? -1.835 -1.755 17.830 1.00 87.25 106 THR A N 1
ATOM 837 C CA . THR A 1 106 ? -1.629 -2.005 19.272 1.00 87.25 106 THR A CA 1
ATOM 838 C C . THR A 1 106 ? -0.159 -2.099 19.685 1.00 87.25 106 THR A C 1
ATOM 840 O O . THR A 1 106 ? 0.156 -1.905 20.858 1.00 87.25 106 THR A O 1
ATOM 843 N N . LEU A 1 107 ? 0.763 -2.325 18.741 1.00 88.56 107 LEU A N 1
ATOM 844 C CA . LEU A 1 107 ? 2.211 -2.414 18.986 1.00 88.56 107 LEU A CA 1
ATOM 845 C C . LEU A 1 107 ? 2.883 -1.032 19.078 1.00 88.56 107 LEU A C 1
ATOM 847 O O . LEU A 1 107 ? 4.073 -0.874 18.777 1.00 88.56 107 LEU A O 1
ATOM 851 N N . THR A 1 108 ? 2.104 -0.019 19.451 1.00 81.31 108 THR A N 1
ATOM 852 C CA . THR A 1 108 ? 2.544 1.361 19.614 1.00 81.31 108 THR A CA 1
ATOM 853 C C . THR A 1 108 ? 2.759 1.664 21.089 1.00 81.31 108 THR A C 1
ATOM 855 O O . THR A 1 108 ? 1.820 1.830 21.869 1.00 81.31 108 THR A O 1
ATOM 858 N N . ASP A 1 109 ? 4.031 1.736 21.466 1.00 74.06 109 ASP A N 1
ATOM 859 C CA . ASP A 1 109 ? 4.485 2.145 22.785 1.00 74.06 109 ASP A CA 1
ATOM 860 C C . ASP A 1 109 ? 4.019 3.580 23.094 1.00 74.06 109 ASP A C 1
ATOM 862 O O . ASP A 1 109 ? 3.764 4.396 22.207 1.00 74.06 109 ASP A O 1
ATOM 866 N N . GLY A 1 110 ? 3.937 3.929 24.379 1.00 65.75 110 GLY A N 1
ATOM 867 C CA . GLY A 1 110 ? 3.651 5.310 24.781 1.00 65.75 110 GLY A CA 1
ATOM 868 C C . GLY A 1 110 ? 2.181 5.730 24.696 1.00 65.75 110 GLY A C 1
ATOM 869 O O . GLY A 1 110 ? 1.893 6.884 25.010 1.00 65.75 110 GLY A O 1
ATOM 870 N N . PHE A 1 111 ? 1.244 4.808 24.424 1.00 58.75 111 PHE A N 1
ATOM 871 C CA . PHE A 1 111 ? -0.205 5.043 24.588 1.00 58.75 111 PHE A CA 1
ATOM 872 C C . PHE A 1 111 ? -0.556 5.660 25.962 1.00 58.75 111 PHE A C 1
ATOM 874 O O . PHE A 1 111 ? -1.551 6.361 26.109 1.00 58.75 111 PHE A O 1
ATOM 881 N N . THR A 1 112 ? 0.293 5.449 26.975 1.00 55.72 112 THR A N 1
ATOM 882 C CA . THR A 1 112 ? 0.092 5.911 28.355 1.00 55.72 112 THR A CA 1
ATOM 883 C C . THR A 1 112 ? 0.991 7.067 28.808 1.00 55.72 112 THR A C 1
ATOM 885 O O . THR A 1 112 ? 0.704 7.661 29.847 1.00 55.72 112 THR A O 1
ATOM 888 N N . ARG A 1 113 ? 2.063 7.428 28.085 1.00 58.22 113 ARG A N 1
ATOM 889 C CA . ARG A 1 113 ? 2.940 8.554 28.465 1.00 58.22 113 ARG A CA 1
ATOM 890 C C . ARG A 1 113 ? 3.203 9.466 27.271 1.00 58.22 113 ARG A C 1
ATOM 892 O O . ARG A 1 113 ? 4.013 9.114 26.415 1.00 58.22 113 ARG A O 1
ATOM 899 N N . PRO A 1 114 ? 2.562 10.643 27.217 1.00 60.44 114 PRO A N 1
ATOM 900 C CA . PRO A 1 114 ? 2.812 11.585 26.144 1.00 60.44 114 PRO A CA 1
ATOM 901 C C . PRO A 1 114 ? 4.249 12.101 26.188 1.00 60.44 114 PRO A C 1
ATOM 903 O O . PRO A 1 114 ? 4.757 12.491 27.239 1.00 60.44 114 PRO A O 1
ATOM 906 N N . TYR A 1 115 ? 4.900 12.099 25.030 1.00 63.59 115 TYR A N 1
ATOM 907 C CA . TYR A 1 115 ? 6.236 12.650 24.850 1.00 63.59 115 TYR A CA 1
ATOM 908 C C . TYR A 1 115 ? 6.206 14.184 25.016 1.00 63.59 115 TYR A C 1
ATOM 910 O O . TYR A 1 115 ? 5.198 14.803 24.661 1.00 63.59 115 TYR A O 1
ATOM 918 N N . PRO A 1 116 ? 7.276 14.824 25.539 1.00 68.12 116 PRO A N 1
ATOM 919 C CA . PRO A 1 116 ? 7.271 16.253 25.891 1.00 68.12 116 PRO A CA 1
ATOM 920 C C . PRO A 1 116 ? 6.855 17.199 24.759 1.00 68.12 116 PRO A C 1
ATOM 922 O O . PRO A 1 116 ? 6.354 18.290 25.004 1.00 68.12 116 PRO A O 1
ATOM 925 N N . ASN A 1 117 ? 7.047 16.777 23.513 1.00 69.00 117 ASN A N 1
ATOM 926 C CA . ASN A 1 117 ? 6.766 17.544 22.311 1.00 69.00 117 ASN A CA 1
ATOM 927 C C . ASN A 1 117 ? 5.549 17.021 21.522 1.00 69.00 117 ASN A C 1
ATOM 929 O O . ASN A 1 117 ? 5.402 17.373 20.353 1.00 69.00 117 ASN A O 1
ATOM 933 N N . ARG A 1 118 ? 4.641 16.232 22.121 1.00 67.62 118 ARG A N 1
ATOM 934 C CA . ARG A 1 118 ? 3.432 15.739 21.420 1.00 67.62 118 ARG A CA 1
ATOM 935 C C . ARG A 1 118 ? 2.572 16.825 20.797 1.00 67.62 118 ARG A C 1
ATOM 937 O O . ARG A 1 118 ? 2.046 16.633 19.708 1.00 67.62 118 ARG A O 1
ATOM 944 N N . ASP A 1 119 ? 2.533 17.990 21.422 1.00 68.00 119 ASP A N 1
ATOM 945 C CA . ASP A 1 119 ? 1.680 19.096 21.003 1.00 68.00 119 ASP A CA 1
ATOM 946 C C . ASP A 1 119 ? 2.390 20.057 20.027 1.00 68.00 119 ASP A C 1
ATOM 948 O O . ASP A 1 119 ? 1.793 21.027 19.567 1.00 68.00 119 ASP A O 1
ATOM 952 N N . THR A 1 120 ? 3.656 19.789 19.671 1.00 71.12 120 THR A N 1
ATOM 953 C CA . THR A 1 120 ? 4.458 20.657 18.783 1.00 71.12 120 THR A CA 1
ATOM 954 C C . THR A 1 120 ? 4.256 20.406 17.290 1.00 71.12 120 THR A C 1
ATOM 956 O O . THR A 1 120 ? 4.792 21.156 16.475 1.00 71.12 120 THR A O 1
ATOM 959 N N . PHE A 1 121 ? 3.473 19.398 16.894 1.00 71.38 121 PHE A N 1
ATOM 960 C CA . PHE A 1 121 ? 3.146 19.214 15.481 1.00 71.38 121 PHE A CA 1
ATOM 961 C C . PHE A 1 121 ? 2.199 20.323 15.003 1.00 71.38 121 PHE A C 1
ATOM 963 O O . PHE A 1 121 ? 1.019 20.358 15.355 1.00 71.38 121 PHE A O 1
ATOM 970 N N . THR A 1 122 ? 2.726 21.228 14.180 1.00 68.56 122 THR A N 1
ATOM 971 C CA . THR A 1 122 ? 1.986 22.338 13.559 1.00 68.56 122 THR A CA 1
ATOM 972 C C . THR A 1 122 ? 1.467 22.010 12.158 1.00 68.56 122 THR A C 1
ATOM 974 O O . THR A 1 122 ? 0.798 22.844 11.551 1.00 68.56 122 THR A O 1
ATOM 977 N N . GLY A 1 123 ? 1.758 20.810 11.642 1.00 78.12 123 GLY A N 1
ATOM 978 C CA . GLY A 1 123 ? 1.269 20.351 10.345 1.00 78.12 123 GLY A CA 1
ATOM 979 C C . GLY A 1 123 ? -0.235 20.061 10.335 1.00 78.12 123 GLY A C 1
ATOM 980 O O . GLY A 1 123 ? -0.903 20.044 11.372 1.00 78.12 123 GLY A O 1
ATOM 981 N N . SER A 1 124 ? -0.764 19.827 9.135 1.00 82.75 124 SER A N 1
ATOM 982 C CA . SER A 1 124 ? -2.157 19.418 8.920 1.00 82.75 124 SER A CA 1
ATOM 983 C C . SER A 1 124 ? -2.245 17.911 8.705 1.00 82.75 124 SER A C 1
ATOM 985 O O . SER A 1 124 ? -1.329 17.312 8.146 1.00 82.75 124 SER A O 1
ATOM 987 N N . CYS A 1 125 ? -3.344 17.306 9.150 1.00 88.38 125 CYS A N 1
ATOM 988 C CA . CYS A 1 125 ? -3.650 15.916 8.828 1.00 88.38 125 CYS A CA 1
ATOM 989 C C . CYS A 1 125 ? -4.112 15.803 7.378 1.00 88.38 125 CYS A C 1
ATOM 991 O O . CYS A 1 125 ? -4.762 16.716 6.862 1.00 88.38 125 CYS A O 1
ATOM 993 N N . THR A 1 126 ? -3.837 14.662 6.759 1.00 90.31 126 THR A N 1
ATOM 994 C CA . THR A 1 126 ? -4.460 14.302 5.486 1.00 90.31 126 THR A CA 1
ATOM 995 C C . THR A 1 126 ? -5.875 13.789 5.756 1.00 90.31 126 THR A C 1
ATOM 997 O O . THR A 1 126 ? -6.166 13.288 6.845 1.00 90.31 126 THR A O 1
ATOM 1000 N N . THR A 1 127 ? -6.785 13.955 4.799 1.00 88.38 127 THR A N 1
ATOM 1001 C CA . THR A 1 127 ? -8.188 13.546 4.925 1.00 88.38 127 THR A CA 1
ATOM 1002 C C . THR A 1 127 ? -8.684 12.894 3.640 1.00 88.38 127 THR A C 1
ATOM 1004 O O . THR A 1 127 ? -8.172 13.157 2.553 1.00 88.38 127 THR A O 1
ATOM 1007 N N . GLY A 1 128 ? -9.729 12.074 3.767 1.00 85.75 128 GLY A N 1
ATOM 1008 C CA . GLY A 1 128 ? -10.394 11.443 2.631 1.00 85.75 128 GLY A CA 1
ATOM 1009 C C . GLY A 1 128 ? -9.754 10.127 2.190 1.00 85.75 128 GLY A C 1
ATOM 1010 O O . GLY A 1 128 ? -8.823 9.615 2.806 1.00 85.75 128 GLY A O 1
ATOM 1011 N N . GLY A 1 129 ? -10.311 9.558 1.121 1.00 86.31 129 GLY A N 1
ATOM 1012 C CA . GLY A 1 129 ? -9.880 8.269 0.589 1.00 86.31 129 GLY A CA 1
ATOM 1013 C C . GLY A 1 129 ? -10.195 7.083 1.507 1.00 86.31 129 GLY A C 1
ATOM 1014 O O . GLY A 1 129 ? -11.083 7.133 2.358 1.00 86.31 129 GLY A O 1
ATOM 1015 N N . SER A 1 130 ? -9.467 5.991 1.289 1.00 93.50 130 SER A N 1
ATOM 1016 C CA . SER A 1 130 ? -9.533 4.756 2.070 1.00 93.50 130 SER A CA 1
ATOM 1017 C C . SER A 1 130 ? -8.119 4.287 2.388 1.00 93.50 130 SER A C 1
ATOM 1019 O O . SER A 1 130 ? -7.200 4.574 1.619 1.00 93.50 130 SER A O 1
ATOM 1021 N N . ALA A 1 131 ? -7.939 3.513 3.461 1.00 93.12 131 ALA A N 1
ATOM 1022 C CA . ALA A 1 131 ? -6.635 2.947 3.807 1.00 93.12 131 ALA A CA 1
ATOM 1023 C C . ALA A 1 131 ? -6.029 2.144 2.639 1.00 93.12 131 ALA A C 1
ATOM 1025 O O . ALA A 1 131 ? -4.823 2.173 2.411 1.00 93.12 131 ALA A O 1
ATOM 1026 N N . LYS A 1 132 ? -6.872 1.490 1.830 1.00 94.94 132 LYS A N 1
ATOM 1027 C CA . LYS A 1 132 ? -6.461 0.712 0.655 1.00 94.94 132 LYS A CA 1
ATOM 1028 C C . LYS A 1 132 ? -5.834 1.578 -0.447 1.00 94.94 132 LYS A C 1
ATOM 1030 O O . LYS A 1 132 ? -4.851 1.185 -1.066 1.00 94.94 132 LYS A O 1
ATOM 1035 N N . THR A 1 133 ? -6.372 2.774 -0.671 1.00 93.31 133 THR A N 1
ATOM 1036 C CA . THR A 1 133 ? -5.952 3.689 -1.750 1.00 93.31 133 THR A CA 1
ATOM 1037 C C . THR A 1 133 ? -5.110 4.866 -1.258 1.00 93.31 133 THR A C 1
ATOM 1039 O O . THR A 1 133 ? -4.846 5.785 -2.028 1.00 93.31 133 THR A O 1
ATOM 1042 N N . GLN A 1 134 ? -4.729 4.878 0.019 1.00 92.75 134 GLN A N 1
ATOM 1043 C CA . GLN A 1 134 ? -3.999 5.972 0.655 1.00 92.75 134 GLN A CA 1
ATOM 1044 C C . GLN A 1 134 ? -2.698 6.281 -0.101 1.00 92.75 134 GLN A C 1
ATOM 1046 O O . GLN A 1 134 ? -1.906 5.379 -0.376 1.00 92.75 134 GLN A O 1
ATOM 1051 N N . GLY A 1 135 ? -2.476 7.549 -0.458 1.00 87.06 135 GLY A N 1
ATOM 1052 C CA . GLY A 1 135 ? -1.260 8.001 -1.131 1.00 87.06 135 GLY A CA 1
ATOM 1053 C C . GLY A 1 135 ? -1.139 7.616 -2.611 1.00 87.06 135 GLY A C 1
ATOM 1054 O O . GLY A 1 135 ? -0.071 7.810 -3.197 1.00 87.06 135 GLY A O 1
ATOM 1055 N N . ASN A 1 136 ? -2.197 7.084 -3.233 1.00 87.50 136 ASN A N 1
ATOM 1056 C CA . ASN A 1 136 ? -2.221 6.819 -4.678 1.00 87.50 136 ASN A CA 1
ATOM 1057 C C . ASN A 1 136 ? -2.389 8.096 -5.517 1.00 87.50 136 ASN A C 1
ATOM 1059 O O . ASN A 1 136 ? -2.104 8.102 -6.709 1.00 87.50 136 ASN A O 1
ATOM 1063 N N . GLU A 1 137 ? -2.799 9.200 -4.903 1.00 82.81 137 GLU A N 1
ATOM 1064 C CA . GLU A 1 137 ? -2.829 10.530 -5.509 1.00 82.81 137 GLU A CA 1
ATOM 1065 C C . GLU A 1 137 ? -1.429 11.117 -5.755 1.00 82.81 137 GLU A C 1
ATOM 1067 O O . GLU A 1 137 ? -1.285 12.054 -6.533 1.00 82.81 137 GLU A O 1
ATOM 1072 N N . SER A 1 138 ? -0.401 10.564 -5.103 1.00 81.06 138 SER A N 1
ATOM 1073 C CA . SER A 1 138 ? 0.993 11.025 -5.177 1.00 81.06 138 SER A CA 1
ATOM 1074 C C . SER A 1 138 ? 1.936 9.957 -5.744 1.00 81.06 138 SER A C 1
ATOM 1076 O O . SER A 1 138 ? 3.109 9.907 -5.372 1.00 81.06 138 SER A O 1
ATOM 1078 N N . LEU A 1 139 ? 1.443 9.069 -6.618 1.00 80.75 139 LEU A N 1
ATOM 1079 C CA . LEU A 1 139 ? 2.309 8.112 -7.312 1.00 80.75 139 LEU A CA 1
ATOM 1080 C C . LEU A 1 139 ? 3.335 8.874 -8.151 1.00 80.75 139 LEU A C 1
ATOM 1082 O O . LEU A 1 139 ? 2.975 9.651 -9.032 1.00 80.75 139 LEU A O 1
ATOM 1086 N N . ILE A 1 140 ? 4.617 8.644 -7.870 1.00 74.94 140 ILE A N 1
ATOM 1087 C CA . ILE A 1 140 ? 5.713 9.184 -8.670 1.00 74.94 140 ILE A CA 1
ATOM 1088 C C . ILE A 1 140 ? 5.986 8.161 -9.777 1.00 74.94 140 ILE A C 1
ATOM 1090 O O . ILE A 1 140 ? 6.405 7.040 -9.465 1.00 74.94 140 ILE A O 1
ATOM 1094 N N . PRO A 1 141 ? 5.743 8.499 -11.057 1.00 80.06 141 PRO A N 1
ATOM 1095 C CA . PRO A 1 141 ? 6.058 7.601 -12.153 1.00 80.06 141 PRO A CA 1
ATOM 1096 C C . PRO A 1 141 ? 7.560 7.353 -12.193 1.00 80.06 141 PRO A C 1
ATOM 1098 O O . PRO A 1 141 ? 8.358 8.279 -12.018 1.00 80.06 141 PRO A O 1
ATOM 1101 N N . THR A 1 142 ? 7.959 6.109 -12.443 1.00 77.25 142 THR A N 1
ATOM 1102 C CA . THR A 1 142 ? 9.374 5.810 -12.656 1.00 77.25 142 THR A CA 1
ATOM 1103 C C . THR A 1 142 ? 9.881 6.620 -13.855 1.00 77.25 142 THR A C 1
ATOM 1105 O O . THR A 1 142 ? 9.259 6.563 -14.921 1.00 77.25 142 THR A O 1
ATOM 1108 N N . PRO A 1 143 ? 10.981 7.383 -13.712 1.00 77.69 143 PRO A N 1
ATOM 1109 C CA . PRO A 1 143 ? 11.562 8.102 -14.838 1.00 77.69 143 PRO A CA 1
ATOM 1110 C C . PRO A 1 143 ? 12.036 7.111 -15.913 1.00 77.69 143 PRO A C 1
ATOM 1112 O O . PRO A 1 143 ? 12.221 5.927 -15.615 1.00 77.69 143 PRO A O 1
ATOM 1115 N N . PRO A 1 144 ? 12.275 7.565 -17.157 1.00 77.25 144 PRO A N 1
ATOM 1116 C CA . PRO A 1 144 ? 12.846 6.716 -18.196 1.00 77.25 144 PRO A CA 1
ATOM 1117 C C . PRO A 1 144 ? 14.117 6.026 -17.692 1.00 77.25 144 PRO A C 1
ATOM 1119 O O . PRO A 1 144 ? 15.100 6.687 -17.349 1.00 77.25 144 PRO A O 1
ATOM 1122 N N . LEU A 1 145 ? 14.076 4.695 -17.607 1.00 70.75 145 LEU A N 1
ATOM 1123 C CA . LEU A 1 145 ? 15.211 3.916 -17.133 1.00 70.75 145 LEU A CA 1
ATOM 1124 C C . LEU A 1 145 ? 16.302 3.903 -18.211 1.00 70.75 145 LEU A C 1
ATOM 1126 O O . LEU A 1 145 ? 15.987 3.737 -19.395 1.00 70.75 145 LEU A O 1
ATOM 1130 N N . PRO A 1 146 ? 17.584 4.056 -17.837 1.00 74.00 146 PRO A N 1
ATOM 1131 C CA . PRO A 1 146 ? 18.669 3.855 -18.782 1.00 74.00 146 PRO A CA 1
ATOM 1132 C C . PRO A 1 146 ? 18.668 2.398 -19.273 1.00 74.00 146 PRO A C 1
ATOM 1134 O O . PRO A 1 146 ? 18.208 1.502 -18.555 1.00 74.00 146 PRO A O 1
ATOM 1137 N N . PRO A 1 147 ? 19.205 2.127 -20.475 1.00 71.38 147 PRO A N 1
ATOM 1138 C CA . PRO A 1 147 ? 19.440 0.754 -20.895 1.00 71.38 147 PRO A CA 1
ATOM 1139 C C . PRO A 1 147 ? 20.314 0.059 -19.850 1.00 71.38 147 PRO A C 1
ATOM 1141 O O . PRO A 1 147 ? 21.252 0.655 -19.313 1.00 71.38 147 PRO A O 1
ATOM 1144 N N . CYS A 1 148 ? 19.994 -1.198 -19.546 1.00 66.50 148 CYS A N 1
ATOM 1145 C CA . CYS A 1 148 ? 20.771 -1.953 -18.577 1.00 66.50 148 CYS A CA 1
ATOM 1146 C C . CYS A 1 148 ? 22.246 -2.003 -18.997 1.00 66.50 148 CYS A C 1
ATOM 1148 O O . CYS A 1 148 ? 22.560 -2.215 -20.171 1.00 66.50 148 CYS A O 1
ATOM 1150 N N . ALA A 1 149 ? 23.150 -1.807 -18.036 1.00 71.19 149 ALA A N 1
ATOM 1151 C CA . ALA A 1 149 ? 24.579 -1.856 -18.297 1.00 71.19 149 ALA A CA 1
ATOM 1152 C C . ALA A 1 149 ? 24.968 -3.226 -18.877 1.00 71.19 149 ALA A C 1
ATOM 1154 O O . ALA A 1 149 ? 24.575 -4.268 -18.346 1.00 71.19 149 ALA A O 1
ATOM 1155 N N . SER A 1 150 ? 25.792 -3.230 -19.928 1.00 68.69 150 SER A N 1
ATOM 1156 C CA . SER A 1 150 ? 26.280 -4.455 -20.584 1.00 68.69 150 SER A CA 1
ATOM 1157 C C . SER A 1 150 ? 27.096 -5.364 -19.660 1.00 68.69 150 SER A C 1
ATOM 1159 O O . SER A 1 150 ? 27.249 -6.545 -19.942 1.00 68.69 150 SER A O 1
ATOM 1161 N N . ALA A 1 151 ? 27.601 -4.824 -18.546 1.00 67.56 151 ALA A N 1
ATOM 1162 C CA . ALA A 1 151 ? 28.282 -5.576 -17.496 1.00 67.56 151 ALA A CA 1
ATOM 1163 C C . ALA A 1 151 ? 27.326 -6.322 -16.541 1.00 67.56 151 ALA A C 1
ATOM 1165 O O . ALA A 1 151 ? 27.793 -7.102 -15.717 1.00 67.56 151 ALA A O 1
ATOM 1166 N N . VAL A 1 152 ? 26.014 -6.071 -16.621 1.00 59.28 152 VAL A N 1
ATOM 1167 C CA . VAL A 1 152 ? 24.999 -6.624 -15.707 1.00 59.28 152 VAL A CA 1
ATOM 1168 C C . VAL A 1 152 ? 23.957 -7.446 -16.466 1.00 59.28 152 VAL A C 1
ATOM 1170 O O . VAL A 1 152 ? 23.657 -8.568 -16.069 1.00 59.28 152 VAL A O 1
ATOM 1173 N N . CYS A 1 153 ? 23.422 -6.934 -17.577 1.00 57.97 153 CYS A N 1
ATOM 1174 C CA . CYS A 1 153 ? 22.418 -7.655 -18.361 1.00 57.97 153 CYS A CA 1
ATOM 1175 C C . CYS A 1 153 ? 23.042 -8.430 -19.521 1.00 57.97 153 CYS A C 1
ATOM 1177 O O . CYS A 1 153 ? 23.795 -7.873 -20.315 1.00 57.97 153 CYS A O 1
ATOM 1179 N N . GLY A 1 154 ? 22.682 -9.713 -19.643 1.00 58.97 154 GLY A N 1
ATOM 1180 C CA . GLY A 1 154 ? 23.199 -10.605 -20.688 1.00 58.97 154 GLY A CA 1
ATOM 1181 C C . GLY A 1 154 ? 24.539 -11.270 -20.354 1.00 58.97 154 GLY A C 1
ATOM 1182 O O . GLY A 1 154 ? 25.101 -11.944 -21.214 1.00 58.97 154 GLY A O 1
ATOM 1183 N N . VAL A 1 155 ? 25.051 -11.099 -19.130 1.00 51.91 155 VAL A N 1
ATOM 1184 C CA . VAL A 1 155 ? 26.325 -11.685 -18.692 1.00 51.91 155 VAL A CA 1
ATOM 1185 C C . VAL A 1 155 ? 26.071 -13.012 -17.980 1.00 51.91 155 VAL A C 1
ATOM 1187 O O . VAL A 1 155 ? 25.289 -13.088 -17.037 1.00 51.91 155 VAL A O 1
ATOM 1190 N N . PHE A 1 156 ? 26.729 -14.070 -18.450 1.00 50.47 156 PHE A N 1
ATOM 1191 C CA . PHE A 1 156 ? 26.688 -15.394 -17.834 1.00 50.47 156 PHE A CA 1
ATOM 1192 C C . PHE A 1 156 ? 27.461 -15.396 -16.493 1.00 50.47 156 PHE A C 1
ATOM 1194 O O . PHE A 1 156 ? 28.508 -14.750 -16.418 1.00 50.47 156 PHE A O 1
ATOM 1201 N N . PRO A 1 157 ? 27.036 -16.151 -15.461 1.00 54.59 157 PRO A N 1
ATOM 1202 C CA . PRO A 1 157 ? 25.858 -17.010 -15.420 1.00 54.59 157 PRO A CA 1
ATOM 1203 C C . PRO A 1 157 ? 24.580 -16.208 -15.179 1.00 54.59 157 PRO A C 1
ATOM 1205 O O . PRO A 1 157 ? 24.489 -15.403 -14.253 1.00 54.59 157 PRO A O 1
ATOM 1208 N N . PHE A 1 158 ? 23.565 -16.482 -15.997 1.00 53.97 158 PHE A N 1
ATOM 1209 C CA . PHE A 1 158 ? 22.199 -16.113 -15.648 1.00 53.97 158 PHE A CA 1
ATOM 1210 C C . PHE A 1 158 ? 21.851 -16.798 -14.317 1.00 53.97 158 PHE A C 1
ATOM 1212 O O . PHE A 1 158 ? 22.333 -17.911 -14.087 1.00 53.97 158 PHE A O 1
ATOM 1219 N N . PRO A 1 159 ? 21.052 -16.180 -13.429 1.00 46.53 159 PRO A N 1
ATOM 1220 C CA . PRO A 1 159 ? 20.530 -16.885 -12.265 1.00 46.53 159 PRO A CA 1
ATOM 1221 C C . PRO A 1 159 ? 19.897 -18.186 -12.764 1.00 46.53 159 PRO A C 1
ATOM 1223 O O . PRO A 1 159 ? 18.987 -18.135 -13.593 1.00 46.53 159 PRO A O 1
ATOM 1226 N N . ASN A 1 160 ? 20.444 -19.335 -12.356 1.00 41.75 160 ASN A N 1
ATOM 1227 C CA . ASN A 1 160 ? 19.918 -20.623 -12.792 1.00 41.75 160 ASN A CA 1
ATOM 1228 C C . ASN A 1 160 ? 18.416 -20.661 -12.465 1.00 41.75 160 ASN A C 1
ATOM 1230 O O . ASN A 1 160 ? 18.046 -20.251 -11.357 1.00 41.75 160 ASN A O 1
ATOM 1234 N N . PRO A 1 161 ? 17.552 -21.145 -13.377 1.00 40.72 161 PRO A N 1
ATOM 1235 C CA . PRO A 1 161 ? 16.200 -21.502 -12.980 1.00 40.72 161 PRO A CA 1
ATOM 1236 C C . PRO A 1 161 ? 16.289 -22.477 -11.794 1.00 40.72 161 PRO A C 1
ATOM 1238 O O . PRO A 1 161 ? 17.233 -23.279 -11.745 1.00 40.72 161 PRO A O 1
ATOM 1241 N N . PRO A 1 162 ? 15.374 -22.387 -10.812 1.00 34.88 162 PRO A N 1
ATOM 1242 C CA . PRO A 1 162 ? 15.331 -23.356 -9.730 1.00 34.88 162 PRO A CA 1
ATOM 1243 C C . PRO A 1 162 ? 15.306 -24.765 -10.328 1.00 34.88 162 PRO A C 1
ATOM 1245 O O . PRO A 1 162 ? 14.588 -25.023 -11.291 1.00 34.88 162 PRO A O 1
ATOM 1248 N N . ILE A 1 163 ? 16.162 -25.633 -9.792 1.00 37.81 163 ILE A N 1
ATOM 1249 C CA . ILE A 1 163 ? 16.178 -27.058 -10.121 1.00 37.81 163 ILE A CA 1
ATOM 1250 C C . ILE A 1 163 ? 14.800 -27.599 -9.714 1.00 37.81 163 ILE A C 1
ATOM 1252 O O . ILE A 1 163 ? 14.426 -27.443 -8.551 1.00 37.81 163 ILE A O 1
ATOM 1256 N N . GLU A 1 164 ? 14.053 -28.140 -10.681 1.00 36.25 164 GLU A N 1
ATOM 1257 C CA . GLU A 1 164 ? 12.788 -28.858 -10.451 1.00 36.25 164 GLU A CA 1
ATOM 1258 C C . GLU A 1 164 ? 12.986 -30.115 -9.593 1.00 36.25 164 GLU A C 1
ATOM 1260 O O . GLU A 1 164 ? 14.025 -30.800 -9.762 1.00 36.25 164 GLU A O 1
#

Foldseek 3Di:
DDDFDLAQVQDDFPQANGQWDAAFHDFFADDPVSQQTFLLLVLLCQQAVPPPQAEDQFFWPPDDPPDQDSQRHDYDDPDPPPDDPPT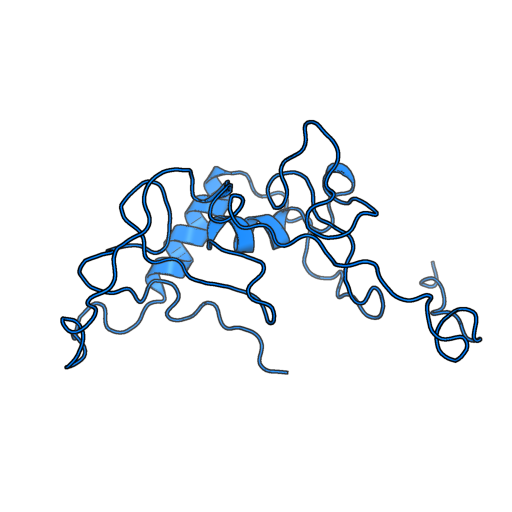HNNVDDSVVSVVVRVVSSVSRPCPPPDDPCSNVPPDGTDHHDGRSRPCSVPTDTDDPDDDPDPVPPPDPPDPDDPDD

Secondary structure (DSSP, 8-state):
------TTTT---TTS-BSSSSSSB----BSTT--B-SHHHHHHHHHHTT-GGGB-S--TT-PPTT--BTTTBBPPPS--TT---SS------HHHHHHHHHHHHHT-TTTTS--TTGGG--SPPB-SS-GGGT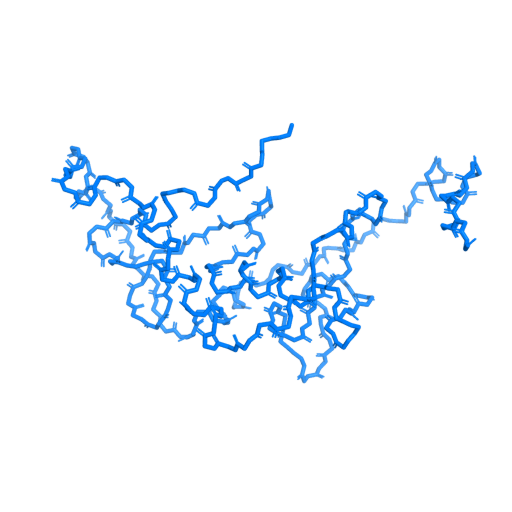TGGG--PPP-PPPPPTTTTTPSSPPPPPP-